Protein AF-A0A0F2R378-F1 (afdb_monomer_lite)

pLDDT: mean 71.08, std 10.52, range [47.66, 88.88]

Structure (mmCIF, N/CA/C/O backbone):
data_AF-A0A0F2R378-F1
#
_entry.id   AF-A0A0F2R378-F1
#
loop_
_atom_site.group_PDB
_atom_site.id
_atom_site.type_symbol
_atom_site.label_atom_id
_atom_site.label_alt_id
_atom_site.label_comp_id
_atom_site.label_asym_id
_atom_site.label_entity_id
_atom_site.label_seq_id
_atom_site.pdbx_PDB_ins_code
_atom_site.Cartn_x
_atom_site.Cartn_y
_atom_site.Cartn_z
_atom_site.occupancy
_atom_site.B_iso_or_equiv
_atom_site.auth_seq_id
_atom_site.auth_comp_id
_atom_site.auth_asym_id
_atom_site.auth_atom_id
_atom_site.pdbx_PDB_model_num
ATOM 1 N N . MET A 1 1 ? 5.840 10.701 -4.485 1.00 53.75 1 MET A N 1
ATOM 2 C CA . MET A 1 1 ? 6.998 9.794 -4.592 1.00 53.75 1 MET A CA 1
ATOM 3 C C . MET A 1 1 ? 8.219 10.626 -4.268 1.00 53.75 1 MET A C 1
ATOM 5 O O . MET A 1 1 ? 8.305 11.718 -4.810 1.00 53.75 1 MET A O 1
ATOM 9 N N . TYR A 1 2 ? 9.070 10.173 -3.351 1.00 47.66 2 TYR A N 1
ATOM 10 C CA . TYR A 1 2 ? 10.306 10.886 -3.046 1.00 47.66 2 TYR A CA 1
ATOM 11 C C . TYR A 1 2 ? 11.431 10.302 -3.899 1.00 47.66 2 TYR A C 1
ATOM 13 O O . TYR A 1 2 ? 11.603 9.082 -3.911 1.00 47.66 2 TYR A O 1
ATOM 21 N N . SER A 1 3 ? 12.150 11.141 -4.634 1.00 55.88 3 SER A N 1
ATOM 22 C CA . SER A 1 3 ? 13.316 10.731 -5.419 1.00 55.88 3 SER A CA 1
ATOM 23 C C . SER A 1 3 ? 14.459 10.267 -4.498 1.00 55.88 3 SER A C 1
ATOM 25 O O . SER A 1 3 ? 14.474 10.595 -3.309 1.00 55.88 3 SER A O 1
ATOM 27 N N . GLU A 1 4 ? 15.440 9.506 -5.005 1.00 58.09 4 GLU A N 1
ATOM 28 C CA . GLU A 1 4 ? 16.621 9.125 -4.200 1.00 58.09 4 GLU A CA 1
ATOM 29 C C . GLU A 1 4 ? 17.364 10.348 -3.629 1.00 58.09 4 GLU A C 1
ATOM 31 O O . GLU A 1 4 ? 17.962 10.262 -2.551 1.00 58.09 4 GLU A O 1
ATOM 36 N N . SER A 1 5 ? 17.247 11.486 -4.319 1.00 64.31 5 SER A N 1
ATOM 37 C CA . SER A 1 5 ? 17.760 12.804 -3.945 1.00 64.31 5 SER A CA 1
ATOM 38 C C . SER A 1 5 ? 16.906 13.581 -2.934 1.00 64.31 5 SER A C 1
ATOM 40 O O . SER A 1 5 ? 17.386 14.581 -2.406 1.00 64.31 5 SER A O 1
ATOM 42 N N . ASP A 1 6 ? 15.679 13.155 -2.622 1.00 60.91 6 ASP A N 1
ATOM 43 C CA . ASP A 1 6 ? 14.809 13.900 -1.705 1.00 60.91 6 ASP A CA 1
ATOM 44 C C . ASP A 1 6 ? 15.183 13.616 -0.249 1.00 60.91 6 ASP A C 1
ATOM 46 O O . ASP A 1 6 ? 15.293 12.455 0.159 1.00 60.91 6 ASP A O 1
ATOM 50 N N . ASP A 1 7 ? 15.331 14.652 0.578 1.00 67.94 7 ASP A N 1
ATOM 51 C CA . ASP A 1 7 ? 15.661 14.502 1.999 1.00 67.94 7 ASP A CA 1
ATOM 52 C C . ASP A 1 7 ? 14.442 14.030 2.817 1.00 67.94 7 ASP A C 1
ATOM 54 O O . ASP A 1 7 ? 13.660 14.800 3.372 1.00 67.94 7 ASP A O 1
ATOM 58 N N . VAL A 1 8 ? 14.232 12.710 2.827 1.00 62.53 8 VAL A N 1
ATOM 59 C CA . VAL A 1 8 ? 13.119 12.044 3.508 1.00 62.53 8 VAL A CA 1
ATOM 60 C C . VAL A 1 8 ? 13.499 11.774 4.970 1.00 62.53 8 VAL A C 1
ATOM 62 O O . VAL A 1 8 ? 14.527 11.122 5.214 1.00 62.53 8 VAL A O 1
ATOM 65 N N . PRO A 1 9 ? 12.654 12.166 5.949 1.00 69.19 9 PRO A N 1
ATOM 66 C CA . PRO A 1 9 ? 12.870 11.865 7.362 1.00 69.19 9 PRO A CA 1
ATOM 67 C C . PRO A 1 9 ? 13.157 10.378 7.605 1.00 69.19 9 PRO A C 1
ATOM 69 O O . PRO A 1 9 ? 12.522 9.514 7.001 1.00 69.19 9 PRO A O 1
ATOM 72 N N . VAL A 1 10 ? 14.076 10.064 8.529 1.00 69.81 10 VAL A N 1
ATOM 73 C CA . VAL A 1 10 ? 14.600 8.696 8.761 1.00 69.81 10 VAL A CA 1
ATOM 74 C C . VAL A 1 10 ? 13.492 7.645 8.904 1.00 69.81 10 VAL A C 1
ATOM 76 O O . VAL A 1 10 ? 13.570 6.586 8.285 1.00 69.81 10 VAL A O 1
ATOM 79 N N . LYS A 1 11 ? 12.421 7.968 9.637 1.00 60.69 11 LYS A N 1
ATOM 80 C CA . LYS A 1 11 ? 11.259 7.087 9.860 1.00 60.69 11 LYS A CA 1
ATOM 81 C C . LYS A 1 11 ? 10.461 6.721 8.600 1.00 60.69 11 LYS A C 1
ATOM 83 O O . LYS A 1 11 ? 9.673 5.787 8.644 1.00 60.69 11 LYS A O 1
ATOM 88 N N . TYR A 1 12 ? 10.656 7.444 7.499 1.00 62.03 12 TYR A N 1
ATOM 89 C CA . TYR A 1 12 ? 9.965 7.238 6.225 1.00 62.03 12 TYR A CA 1
ATOM 90 C C . TYR A 1 12 ? 10.919 6.824 5.097 1.00 62.03 12 TYR A C 1
ATOM 92 O O . TYR A 1 12 ? 10.494 6.683 3.952 1.00 62.03 12 TYR A O 1
ATOM 100 N N . ARG A 1 13 ? 12.210 6.595 5.383 1.00 63.34 13 ARG A N 1
ATOM 101 C CA . ARG A 1 13 ? 13.191 6.189 4.358 1.00 63.34 13 ARG A CA 1
ATOM 102 C C . ARG A 1 13 ? 12.882 4.834 3.727 1.00 63.34 13 ARG A C 1
ATOM 104 O O . ARG A 1 13 ? 13.223 4.623 2.568 1.00 63.34 13 ARG A O 1
ATOM 111 N N . ASN A 1 14 ? 12.203 3.936 4.439 1.00 61.44 14 ASN A N 1
ATOM 112 C CA . ASN A 1 14 ? 11.703 2.676 3.880 1.00 61.44 14 ASN A CA 1
ATOM 113 C C . ASN A 1 14 ? 10.699 2.896 2.732 1.00 61.44 14 ASN A C 1
ATOM 115 O O . ASN A 1 14 ? 10.586 2.039 1.860 1.00 61.44 14 ASN A O 1
ATOM 119 N N . LEU A 1 15 ? 10.028 4.052 2.689 1.00 58.75 15 LEU A N 1
ATOM 120 C CA . LEU A 1 15 ? 9.123 4.423 1.602 1.00 58.75 15 LEU A CA 1
ATOM 121 C C . LEU A 1 15 ? 9.856 4.845 0.319 1.00 58.75 15 LEU A C 1
ATOM 123 O O . LEU A 1 15 ? 9.227 4.846 -0.732 1.00 58.75 15 LEU A O 1
ATOM 127 N N . ARG A 1 16 ? 11.172 5.129 0.354 1.00 57.06 16 ARG A N 1
ATOM 128 C CA . ARG A 1 16 ? 11.961 5.420 -0.865 1.00 57.06 16 ARG A CA 1
ATOM 129 C C . ARG A 1 16 ? 12.019 4.236 -1.837 1.00 57.06 16 ARG A C 1
ATOM 131 O O . ARG A 1 16 ? 12.170 4.442 -3.031 1.00 57.06 16 ARG A O 1
ATOM 138 N N . LYS A 1 17 ? 11.885 3.001 -1.337 1.00 55.84 17 LYS A N 1
ATOM 139 C CA . LYS A 1 17 ? 11.853 1.781 -2.167 1.00 55.84 17 LYS A CA 1
ATOM 140 C C . LYS A 1 17 ? 10.470 1.479 -2.752 1.00 55.84 17 LYS A C 1
ATOM 142 O O . LYS A 1 17 ? 10.343 0.559 -3.553 1.00 55.84 17 LYS A O 1
ATOM 147 N N . ASN A 1 18 ? 9.444 2.231 -2.354 1.00 59.16 18 ASN A N 1
ATOM 148 C CA . ASN A 1 18 ? 8.071 1.996 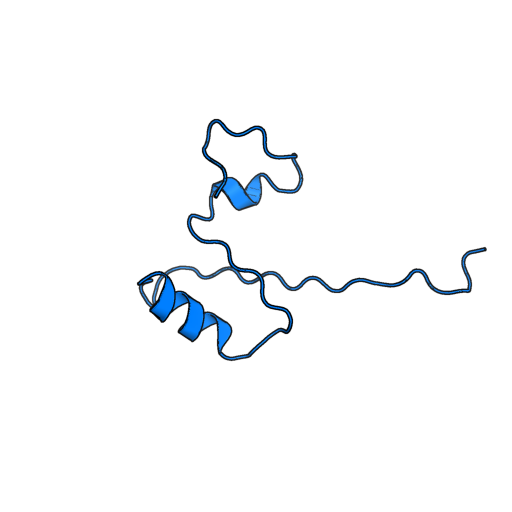-2.777 1.00 59.16 18 ASN A CA 1
ATOM 149 C C . ASN A 1 18 ? 7.723 2.984 -3.893 1.00 59.16 18 ASN A C 1
ATOM 151 O O . ASN A 1 18 ? 7.470 4.161 -3.645 1.00 59.16 18 ASN A O 1
ATOM 155 N N . VAL A 1 19 ? 7.731 2.485 -5.130 1.00 65.94 19 VAL A N 1
ATOM 156 C CA . VAL A 1 19 ? 7.477 3.267 -6.353 1.00 65.94 19 VAL A CA 1
ATOM 157 C C . VAL A 1 19 ? 6.068 3.879 -6.354 1.00 65.94 19 VAL A C 1
ATOM 159 O O . VAL A 1 19 ? 5.879 4.999 -6.820 1.00 65.94 19 VAL A O 1
ATOM 162 N N . TYR A 1 20 ? 5.096 3.194 -5.745 1.00 71.31 20 TYR A N 1
ATOM 163 C CA . TYR A 1 20 ? 3.698 3.616 -5.690 1.00 71.31 20 TYR A CA 1
ATOM 164 C C . TYR A 1 20 ? 3.205 3.670 -4.242 1.00 71.31 20 TYR A C 1
ATOM 166 O O . TYR A 1 20 ? 3.330 2.701 -3.494 1.00 71.31 20 TYR A O 1
ATOM 174 N N . VAL A 1 21 ? 2.651 4.816 -3.837 1.00 71.25 21 VAL A N 1
ATOM 175 C CA . VAL A 1 21 ? 2.106 5.040 -2.490 1.00 71.25 21 VAL A CA 1
ATOM 176 C C . VAL A 1 21 ? 0.715 5.645 -2.619 1.00 71.25 21 VAL A C 1
ATOM 178 O O . VAL A 1 21 ? 0.557 6.700 -3.232 1.00 71.25 21 VAL A O 1
ATOM 181 N N . LYS A 1 22 ? -0.275 5.002 -1.991 1.00 78.56 22 LYS A N 1
ATOM 182 C CA . LYS A 1 22 ? -1.653 5.490 -1.894 1.00 78.56 22 LYS A CA 1
ATOM 183 C C . LYS A 1 22 ? -2.163 5.375 -0.465 1.00 78.56 22 LYS A C 1
ATOM 185 O O . LYS A 1 22 ? -1.941 4.365 0.199 1.00 78.56 22 LYS A O 1
ATOM 190 N N . THR A 1 23 ? -2.877 6.401 -0.015 1.00 80.38 23 THR A N 1
ATOM 191 C CA . THR A 1 23 ? -3.513 6.431 1.305 1.00 80.38 23 THR A CA 1
ATOM 192 C C . THR A 1 23 ? -5.005 6.166 1.157 1.00 80.38 23 THR A C 1
ATOM 194 O O . THR A 1 23 ? -5.667 6.774 0.317 1.00 80.38 23 THR A O 1
ATOM 197 N N . PHE A 1 24 ? -5.546 5.285 1.997 1.00 80.50 24 PHE A N 1
ATOM 198 C CA . PHE A 1 24 ? -6.977 4.999 2.069 1.00 80.50 24 PHE A CA 1
ATOM 199 C C . PHE A 1 24 ? -7.525 5.454 3.420 1.00 80.50 24 PHE A C 1
ATOM 201 O O . PHE A 1 24 ? -6.884 5.26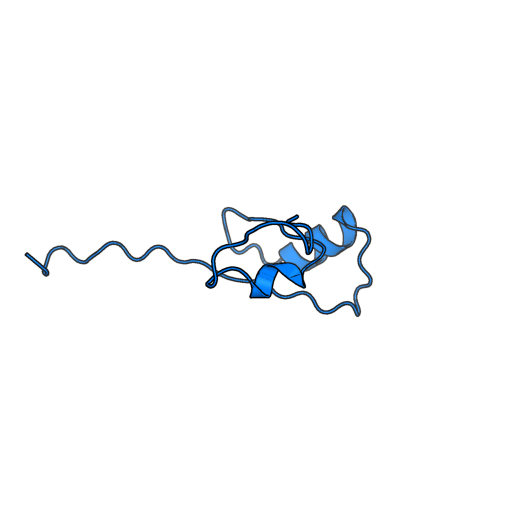4 4.449 1.00 80.50 24 PHE A O 1
ATOM 208 N N . LEU A 1 25 ? -8.733 6.026 3.424 1.00 79.19 25 LEU A N 1
ATOM 209 C CA . LEU A 1 25 ? -9.403 6.467 4.655 1.00 79.19 25 LEU A CA 1
ATOM 210 C C . LEU A 1 25 ? -9.768 5.289 5.575 1.00 79.19 25 LEU A C 1
ATOM 212 O O . LEU A 1 25 ? -9.880 5.441 6.786 1.00 79.19 25 LEU A O 1
ATOM 216 N N . LYS A 1 26 ? -10.007 4.117 4.983 1.00 80.56 26 LYS A N 1
ATOM 217 C CA . LYS A 1 26 ? -10.417 2.893 5.670 1.00 80.56 26 LYS A CA 1
ATOM 218 C C . LYS A 1 26 ? -9.660 1.700 5.082 1.00 80.56 26 LYS A C 1
ATOM 220 O O . LYS A 1 26 ? -9.277 1.754 3.910 1.00 80.56 26 LYS A O 1
ATOM 225 N N . PRO A 1 27 ? -9.480 0.616 5.851 1.00 78.62 27 PRO A N 1
ATOM 226 C CA . PRO A 1 27 ? -8.887 -0.620 5.353 1.00 78.62 27 PRO A CA 1
ATOM 227 C C . PRO A 1 27 ? -9.898 -1.383 4.488 1.00 78.62 27 PRO A C 1
ATOM 229 O O . PRO A 1 27 ? -10.581 -2.291 4.959 1.00 78.62 27 PRO A O 1
ATOM 232 N N . TYR A 1 28 ? -10.050 -0.987 3.224 1.00 84.00 28 TYR A N 1
ATOM 233 C CA . TYR A 1 28 ? -10.940 -1.698 2.309 1.00 84.00 28 TYR A CA 1
ATOM 234 C C . TYR A 1 28 ? -10.321 -3.044 1.896 1.00 84.00 28 TYR A C 1
ATOM 236 O O . TYR A 1 28 ? -9.146 -3.089 1.532 1.00 84.00 28 TYR A O 1
ATOM 244 N N . PRO A 1 29 ? -11.098 -4.140 1.861 1.00 83.56 29 PRO A N 1
ATOM 245 C CA . PRO A 1 29 ? -10.591 -5.442 1.418 1.00 83.56 29 PRO A CA 1
ATOM 246 C C . PRO A 1 29 ? -10.178 -5.439 -0.063 1.00 83.56 29 PRO A C 1
ATOM 248 O O . PRO A 1 29 ? -9.382 -6.264 -0.494 1.00 83.56 29 PRO A O 1
ATOM 251 N N . THR A 1 30 ? -10.691 -4.485 -0.842 1.00 88.88 30 THR A N 1
ATOM 252 C CA . THR A 1 30 ? -10.424 -4.323 -2.274 1.00 88.88 30 THR A CA 1
ATOM 253 C C . THR A 1 30 ? -9.168 -3.506 -2.584 1.00 88.88 30 THR A C 1
ATOM 255 O O . THR A 1 30 ? -8.858 -3.321 -3.759 1.00 88.88 30 THR A O 1
ATOM 258 N N . ILE A 1 31 ? -8.423 -3.035 -1.572 1.00 85.88 31 ILE A N 1
ATOM 259 C CA . ILE A 1 31 ? -7.200 -2.234 -1.765 1.00 85.88 31 ILE A CA 1
ATOM 260 C C . ILE A 1 31 ? -6.230 -2.868 -2.780 1.00 85.88 31 ILE A C 1
ATOM 262 O O . ILE A 1 31 ? -5.822 -2.149 -3.689 1.00 85.88 31 ILE A O 1
ATOM 266 N N . PRO A 1 32 ? -5.895 -4.175 -2.719 1.00 83.00 32 PRO A N 1
ATOM 267 C CA . PRO A 1 32 ? -4.977 -4.775 -3.689 1.00 83.00 32 PRO A CA 1
ATOM 268 C C . PRO A 1 32 ? -5.457 -4.638 -5.139 1.00 83.00 32 PRO A C 1
ATOM 270 O O . PRO A 1 32 ? -4.689 -4.221 -5.999 1.00 83.00 32 PRO A O 1
ATOM 273 N N . ALA A 1 33 ? -6.744 -4.894 -5.399 1.00 86.75 33 ALA A N 1
ATOM 274 C CA . ALA A 1 33 ? -7.326 -4.786 -6.737 1.00 86.75 33 ALA A CA 1
ATOM 275 C C . ALA A 1 33 ? -7.324 -3.340 -7.261 1.00 86.75 33 ALA A C 1
ATOM 277 O O . ALA A 1 33 ? -7.051 -3.111 -8.437 1.00 86.75 33 ALA A O 1
ATOM 278 N N . ILE A 1 34 ? -7.587 -2.363 -6.384 1.00 86.50 34 ILE A N 1
ATOM 279 C CA . ILE A 1 34 ? -7.517 -0.934 -6.729 1.00 86.50 34 ILE A CA 1
ATOM 280 C C . ILE A 1 34 ? -6.087 -0.564 -7.133 1.00 86.50 34 ILE A C 1
ATOM 282 O O . ILE A 1 34 ? -5.892 0.072 -8.163 1.00 86.50 34 ILE A O 1
ATOM 286 N N . LEU A 1 35 ? -5.091 -0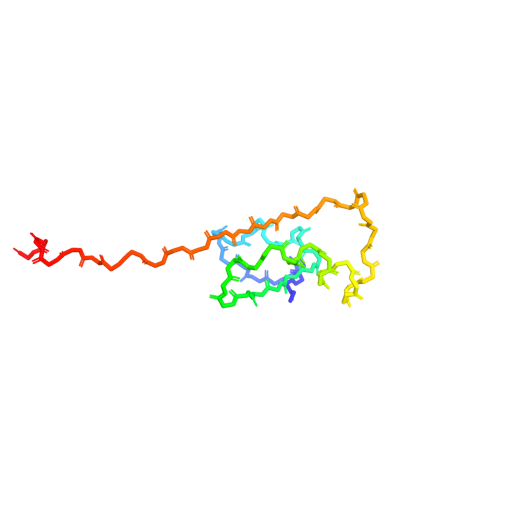.992 -6.352 1.00 84.12 35 LEU A N 1
ATOM 287 C CA . LEU A 1 35 ? -3.681 -0.690 -6.612 1.00 84.12 35 LEU A CA 1
ATOM 288 C C 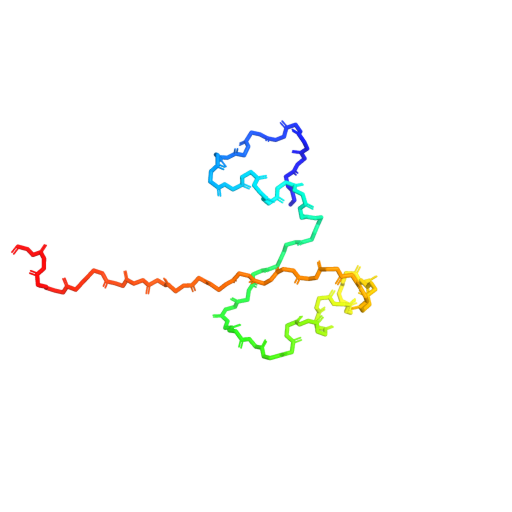. LEU A 1 35 ? -3.182 -1.333 -7.913 1.00 84.12 35 LEU A C 1
ATOM 290 O O . LEU A 1 35 ? -2.479 -0.674 -8.676 1.00 84.12 35 LEU A O 1
ATOM 294 N N . VAL A 1 36 ? -3.573 -2.583 -8.181 1.00 85.19 36 VAL A N 1
ATOM 295 C CA . VAL A 1 36 ? -3.265 -3.285 -9.436 1.00 85.19 36 VAL A CA 1
ATOM 296 C C . VAL A 1 36 ? -3.845 -2.544 -10.636 1.00 85.19 36 VAL A C 1
ATOM 298 O O . VAL A 1 36 ? -3.115 -2.254 -11.580 1.00 85.19 36 VAL A O 1
ATOM 301 N N . ALA A 1 37 ? -5.130 -2.187 -10.587 1.00 88.06 37 ALA A N 1
ATOM 302 C CA . ALA A 1 37 ? -5.795 -1.514 -11.698 1.00 88.06 37 ALA A CA 1
ATOM 303 C C . ALA A 1 37 ? -5.258 -0.093 -11.943 1.00 88.06 37 ALA A C 1
ATOM 305 O O . ALA A 1 37 ? -5.093 0.318 -13.087 1.00 88.06 37 ALA A O 1
ATOM 306 N N . GLU A 1 38 ? -4.989 0.663 -10.880 1.00 85.56 38 GLU A N 1
ATOM 307 C CA . GLU A 1 38 ? -4.618 2.079 -10.972 1.00 85.56 38 GLU A CA 1
ATOM 308 C C . GLU A 1 38 ? -3.160 2.298 -11.372 1.00 85.56 38 GLU A C 1
ATOM 310 O O . GLU A 1 38 ? -2.862 3.222 -12.128 1.00 85.56 38 GLU A O 1
ATOM 315 N N . TYR A 1 39 ? -2.255 1.451 -10.882 1.00 83.81 39 TYR A N 1
ATOM 316 C CA . TYR A 1 39 ? -0.827 1.559 -11.182 1.00 83.81 39 TYR A CA 1
ATOM 317 C C . TYR A 1 39 ? -0.353 0.542 -12.225 1.00 83.81 39 TYR A C 1
ATOM 319 O O . TYR A 1 39 ? 0.841 0.487 -12.512 1.00 83.81 39 TYR A O 1
ATOM 327 N N . GLY A 1 40 ? -1.266 -0.257 -12.790 1.00 81.75 40 GLY A N 1
ATOM 328 C CA . GLY A 1 40 ? -0.933 -1.304 -13.756 1.00 81.75 40 GLY A CA 1
ATOM 329 C C . GLY A 1 40 ? 0.042 -2.335 -13.185 1.00 81.75 40 GLY A C 1
ATOM 330 O O . GLY A 1 40 ? 0.958 -2.761 -13.885 1.00 81.75 40 GLY A O 1
ATOM 331 N N . LEU A 1 41 ? -0.096 -2.668 -11.896 1.00 80.12 41 LEU A N 1
ATOM 332 C CA . LEU A 1 41 ? 0.817 -3.600 -11.230 1.00 80.12 41 LEU A CA 1
ATOM 333 C C . LEU A 1 41 ? 0.544 -5.026 -11.695 1.00 80.12 41 LEU A C 1
ATOM 335 O O . LEU A 1 41 ? -0.598 -5.402 -11.941 1.00 80.12 41 LEU A O 1
ATOM 339 N N . ASP A 1 42 ? 1.591 -5.841 -11.735 1.00 78.38 42 ASP A N 1
ATOM 340 C CA . ASP A 1 42 ? 1.418 -7.286 -11.806 1.00 78.38 42 ASP A CA 1
ATOM 341 C C . ASP A 1 42 ? 0.764 -7.788 -10.507 1.00 78.38 42 ASP A C 1
ATOM 343 O O . ASP A 1 42 ? 1.085 -7.305 -9.416 1.00 78.38 42 ASP A O 1
ATOM 347 N N . TRP A 1 43 ? -0.137 -8.762 -10.609 1.00 75.94 43 TRP A N 1
ATOM 348 C CA . TRP A 1 43 ? -0.727 -9.422 -9.445 1.00 75.94 43 TRP A CA 1
ATOM 349 C C . TRP A 1 43 ? 0.323 -10.144 -8.594 1.00 75.94 43 TRP A C 1
ATOM 351 O O . TRP A 1 43 ? 0.150 -10.238 -7.378 1.00 75.94 43 TRP A O 1
ATOM 361 N N . ASP A 1 44 ? 1.428 -10.575 -9.207 1.00 77.25 44 ASP A N 1
ATOM 362 C CA . ASP A 1 44 ? 2.558 -11.194 -8.507 1.00 77.25 44 ASP A CA 1
ATOM 363 C C . ASP A 1 44 ? 3.519 -10.163 -7.879 1.00 77.25 44 ASP A C 1
ATOM 365 O O . ASP A 1 44 ? 4.468 -10.518 -7.166 1.00 77.25 44 ASP A O 1
ATOM 369 N N . ALA A 1 45 ? 3.291 -8.863 -8.102 1.00 71.75 45 ALA A N 1
ATOM 370 C CA . ALA A 1 45 ? 4.094 -7.815 -7.489 1.00 71.75 45 ALA A CA 1
ATOM 371 C C . ALA A 1 45 ? 3.870 -7.771 -5.968 1.00 71.75 45 ALA A C 1
ATOM 373 O O . ALA A 1 45 ? 2.754 -7.862 -5.457 1.00 71.75 45 ALA A O 1
ATOM 374 N N . LYS A 1 46 ? 4.950 -7.567 -5.204 1.00 68.44 46 LYS A N 1
ATOM 375 C CA . LYS A 1 46 ? 4.867 -7.431 -3.742 1.00 68.44 46 LYS A CA 1
ATOM 376 C C . LYS A 1 46 ? 4.145 -6.136 -3.360 1.00 68.44 46 LYS A C 1
ATOM 378 O O . LYS A 1 46 ? 4.745 -5.062 -3.378 1.00 68.44 46 LYS A O 1
ATOM 383 N N . ILE A 1 47 ? 2.886 -6.250 -2.942 1.00 72.12 47 ILE A N 1
ATOM 384 C CA . ILE A 1 47 ? 2.107 -5.145 -2.372 1.00 72.12 47 ILE A CA 1
ATOM 385 C C . ILE A 1 47 ? 2.312 -5.123 -0.852 1.00 72.12 47 ILE A C 1
ATOM 387 O O . ILE A 1 47 ? 1.989 -6.084 -0.156 1.00 72.12 47 ILE A O 1
ATOM 391 N N . ILE A 1 48 ? 2.829 -4.013 -0.321 1.00 69.44 48 ILE A N 1
ATOM 392 C CA . ILE A 1 48 ? 2.971 -3.793 1.125 1.00 69.44 48 ILE A CA 1
ATOM 393 C C . ILE A 1 48 ? 1.895 -2.799 1.567 1.00 69.44 48 ILE A C 1
ATOM 395 O O . ILE A 1 48 ? 1.892 -1.651 1.126 1.00 69.44 48 ILE A O 1
ATOM 399 N N . VAL A 1 49 ? 0.993 -3.228 2.453 1.00 69.38 49 VAL A N 1
ATOM 400 C CA . VAL A 1 49 ? -0.087 -2.388 2.997 1.00 69.38 49 VAL A CA 1
ATOM 401 C C . VAL A 1 49 ? 0.222 -2.029 4.450 1.00 69.38 49 VAL A C 1
ATOM 403 O O . VAL A 1 49 ? 0.395 -2.912 5.288 1.00 69.38 49 VAL A O 1
ATOM 406 N N . PHE A 1 50 ? 0.261 -0.731 4.760 1.00 69.88 50 PHE A N 1
ATOM 407 C CA . PHE A 1 50 ? 0.409 -0.232 6.128 1.00 69.88 50 PHE A CA 1
ATOM 408 C C . PHE A 1 50 ? -0.941 0.236 6.671 1.00 69.88 50 PHE A C 1
ATOM 410 O O . PHE A 1 50 ? -1.616 1.056 6.052 1.00 69.88 50 PHE A O 1
ATOM 417 N N . HIS A 1 51 ? -1.305 -0.245 7.859 1.00 69.06 51 HIS A N 1
ATOM 418 C CA . HIS A 1 51 ? -2.462 0.244 8.599 1.00 69.06 51 HIS A CA 1
ATOM 419 C C . HIS A 1 51 ? -2.001 1.211 9.683 1.00 69.06 51 HIS A C 1
ATOM 421 O O . HIS A 1 51 ? -1.212 0.843 10.552 1.00 69.06 51 HIS A O 1
ATOM 427 N N . VAL A 1 52 ? -2.510 2.440 9.642 1.00 69.44 52 VAL A N 1
ATOM 428 C CA . VAL A 1 52 ? -2.267 3.436 10.686 1.00 69.44 52 VAL A CA 1
ATOM 429 C C . VAL A 1 52 ? -3.538 3.572 11.510 1.00 69.44 52 VAL A C 1
ATOM 431 O O . VAL A 1 52 ? -4.605 3.858 10.971 1.00 69.44 52 VAL A O 1
ATOM 434 N N . LYS A 1 53 ? -3.425 3.352 12.820 1.00 72.19 53 LYS A N 1
ATOM 435 C CA . LYS A 1 53 ? -4.483 3.637 13.789 1.00 72.19 53 LYS A CA 1
ATOM 436 C C . LYS A 1 53 ? -4.004 4.775 14.675 1.00 72.19 53 LYS A C 1
ATOM 438 O O . LYS A 1 53 ? -2.992 4.634 15.355 1.00 72.19 53 LYS A O 1
ATOM 443 N N . GLU A 1 54 ? -4.729 5.884 14.669 1.00 70.50 54 GLU A N 1
ATOM 444 C CA . GLU A 1 54 ? -4.496 6.955 15.629 1.00 70.50 54 GLU A CA 1
ATOM 445 C C . GLU A 1 54 ? -5.032 6.507 16.994 1.00 70.50 54 GLU A C 1
ATOM 447 O O . GLU A 1 54 ? -6.210 6.172 17.140 1.00 70.50 54 GLU A O 1
ATOM 452 N N . ILE A 1 55 ? -4.142 6.415 17.981 1.00 75.81 55 ILE A N 1
ATOM 453 C CA . ILE A 1 55 ? -4.512 6.127 19.365 1.00 75.81 55 ILE A CA 1
ATOM 454 C C . ILE A 1 55 ? -4.628 7.478 20.059 1.00 75.81 55 ILE A C 1
ATOM 456 O O . ILE A 1 55 ? -3.626 8.157 20.268 1.00 75.81 55 ILE A O 1
ATOM 460 N N . GLN A 1 56 ? -5.852 7.881 20.395 1.00 74.50 56 GLN A N 1
ATOM 461 C CA . GLN A 1 56 ? -6.047 9.036 21.263 1.00 74.50 56 GLN A CA 1
ATOM 462 C C . GLN A 1 56 ? -5.507 8.691 22.652 1.00 74.50 56 GLN A C 1
ATOM 464 O O . GLN A 1 56 ? -5.827 7.635 23.202 1.00 74.50 56 GLN A O 1
ATOM 469 N N . LYS A 1 57 ? -4.654 9.568 23.192 1.00 67.81 57 LYS A N 1
ATOM 470 C CA . LYS A 1 57 ? -4.100 9.444 24.542 1.00 67.81 57 LYS A CA 1
ATOM 471 C C . LYS A 1 57 ? -5.273 9.323 25.521 1.00 67.81 57 LYS A C 1
ATOM 473 O O . LYS A 1 57 ? -6.174 10.161 25.500 1.00 67.81 57 LYS A O 1
ATOM 478 N N . GLY A 1 58 ? -5.308 8.246 26.303 1.00 65.69 58 GLY A N 1
ATOM 479 C CA . GLY A 1 58 ? -6.399 8.009 27.245 1.00 65.69 58 GLY A CA 1
ATOM 480 C C . GLY A 1 58 ? -6.469 9.135 28.274 1.00 65.69 58 GLY A C 1
ATOM 481 O O . GLY A 1 58 ? -5.436 9.609 28.741 1.00 65.69 58 GLY A O 1
ATOM 482 N N . SER A 1 59 ? -7.680 9.534 28.660 1.00 60.66 59 SER A N 1
ATOM 483 C CA . SER A 1 59 ? -7.979 10.630 29.600 1.00 60.66 59 SER A CA 1
ATOM 484 C C . SER A 1 59 ? -7.377 10.479 31.010 1.00 60.66 59 SER A C 1
ATOM 486 O O . SER A 1 59 ? -7.638 11.309 31.873 1.00 60.66 59 SER A O 1
ATOM 488 N N . TRP A 1 60 ? -6.620 9.409 31.256 1.00 61.47 60 TRP A N 1
ATOM 489 C CA . TRP A 1 60 ? -6.056 9.007 32.544 1.00 61.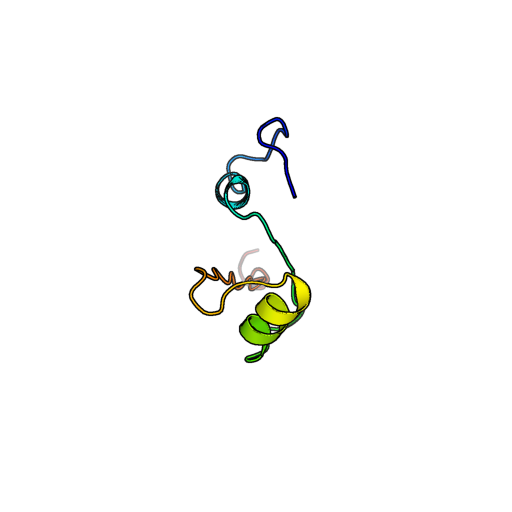47 60 TRP A CA 1
ATOM 490 C C . TRP A 1 60 ? -4.580 9.402 32.718 1.00 61.47 60 TRP A C 1
ATOM 492 O O . TRP A 1 60 ? -4.018 9.157 33.778 1.00 61.47 60 TRP A O 1
ATOM 502 N N . GLU A 1 61 ? -3.945 9.988 31.697 1.00 57.97 61 GLU A N 1
ATOM 503 C CA . GLU A 1 61 ? -2.532 10.408 31.726 1.00 57.97 61 GLU A CA 1
ATOM 504 C C . GLU A 1 61 ? -2.356 11.929 31.934 1.00 57.97 61 GLU A C 1
ATOM 506 O O . GLU A 1 61 ? -1.566 12.560 31.221 1.00 57.97 61 GLU A O 1
ATOM 511 N N . ASN A 1 62 ? -3.099 12.508 32.889 1.00 47.72 62 ASN A N 1
ATOM 512 C CA . ASN A 1 62 ? -2.880 13.862 33.424 1.00 47.72 62 ASN A CA 1
ATOM 513 C C . ASN A 1 62 ? -2.404 13.799 34.875 1.00 47.72 62 ASN A C 1
ATOM 515 O O . ASN A 1 62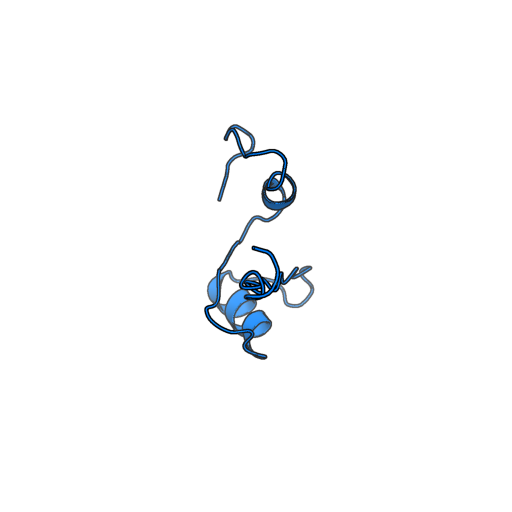 ? -3.066 13.091 35.666 1.00 47.72 62 ASN A O 1
#

Secondary structure (DSSP, 8-state):
---TTS---GGGGGGGG-S-----SS--TTHHHHHHHHHT--TTS----------PPPTT--

Radius of gyration: 15.61 Å; chains: 1; bounding box: 29×26×47 Å

Sequence (62 aa):
MYSESDDVPVKYRNLRKNVYVKTFLKPYPTIPAILVAEYGLDWDAKIIVFHVKEIQKGSWEN

Foldseek 3Di:
DAAPPRPDPPVCVVCNPPPDDDDDPDPDPCVLVCCCVVVVDDNPDDDDDDDDDDDDDDPPPD